Protein AF-A0A9E7GLP1-F1 (afdb_monomer)

Solvent-accessible surface area (backbone atoms only — not comparable to full-atom values): 10608 Å² total; per-residue (Å²): 139,80,85,76,94,80,56,68,65,63,52,55,53,48,56,63,50,41,59,59,48,51,51,53,49,52,50,54,51,51,50,56,49,49,53,54,50,51,53,53,51,51,51,52,53,50,52,54,52,52,47,57,52,49,51,55,53,48,53,54,50,52,52,49,52,51,53,52,51,47,41,71,76,37,65,82,78,51,56,71,71,53,52,53,49,49,52,54,45,52,53,49,62,70,65,55,60,85,90,47,84,82,45,87,53,56,64,60,52,50,52,51,45,55,53,48,51,53,54,54,26,60,74,68,76,46,93,75,72,90,82,67,84,77,84,71,78,92,73,65,89,71,55,76,71,54,58,71,65,60,58,50,55,57,53,54,52,50,50,55,51,53,56,52,58,71,72,64,61,80,95,75,84,89,134

pLDDT: mean 76.0, std 19.85, range [36.25, 97.06]

Structure (mmCIF, N/CA/C/O backbone):
data_AF-A0A9E7GLP1-F1
#
_entry.id   AF-A0A9E7GLP1-F1
#
loop_
_atom_site.group_PDB
_atom_site.id
_atom_site.type_symbol
_atom_site.label_atom_id
_atom_site.label_alt_id
_atom_site.label_comp_id
_atom_site.label_asym_id
_atom_site.label_entity_id
_atom_site.label_seq_id
_atom_site.pdbx_PDB_ins_code
_atom_site.Cartn_x
_atom_site.Cartn_y
_atom_site.Cartn_z
_atom_site.occupancy
_atom_site.B_iso_or_equiv
_atom_site.auth_seq_id
_atom_site.auth_comp_id
_atom_site.auth_asym_id
_atom_site.auth_atom_id
_atom_site.pdbx_PDB_model_num
ATOM 1 N N . MET A 1 1 ? 46.668 -2.135 -72.788 1.00 49.69 1 MET A N 1
ATOM 2 C CA . MET A 1 1 ? 46.867 -0.988 -71.879 1.00 49.69 1 MET A CA 1
ATOM 3 C C . MET A 1 1 ? 45.732 -0.045 -72.211 1.00 49.69 1 MET A C 1
ATOM 5 O O . MET A 1 1 ? 45.585 0.273 -73.376 1.00 49.69 1 MET A O 1
ATOM 9 N N . GLU A 1 2 ? 44.753 0.146 -71.340 1.00 43.50 2 GLU A N 1
ATOM 10 C CA . GLU A 1 2 ? 44.893 1.018 -70.175 1.00 43.50 2 GLU A CA 1
ATOM 11 C C . GLU A 1 2 ? 43.824 0.634 -69.138 1.00 43.50 2 GLU A C 1
ATOM 13 O O . GLU A 1 2 ? 42.635 0.610 -69.449 1.00 43.50 2 GLU A O 1
ATOM 18 N N . GLN A 1 3 ? 44.250 0.247 -67.935 1.00 44.25 3 GLN A N 1
ATOM 19 C CA . GLN A 1 3 ? 43.360 0.155 -66.780 1.00 44.25 3 GLN A CA 1
ATOM 20 C C . GLN A 1 3 ? 43.121 1.588 -66.301 1.00 44.25 3 GLN A C 1
ATOM 22 O O . GLN A 1 3 ? 44.079 2.302 -66.009 1.00 44.25 3 GLN A O 1
ATOM 27 N N . ALA A 1 4 ? 41.860 2.016 -66.274 1.00 49.94 4 ALA A N 1
ATOM 28 C CA . ALA A 1 4 ? 41.482 3.316 -65.736 1.00 49.94 4 ALA A CA 1
ATOM 29 C C . ALA A 1 4 ? 41.633 3.305 -64.200 1.00 49.94 4 ALA A C 1
ATOM 31 O O . ALA A 1 4 ? 41.228 2.325 -63.571 1.00 49.94 4 ALA A O 1
ATOM 32 N N . PRO A 1 5 ? 42.188 4.361 -63.580 1.00 49.81 5 PRO A N 1
ATOM 33 C CA . PRO A 1 5 ? 42.403 4.430 -62.140 1.00 49.81 5 PRO A CA 1
ATOM 34 C C . PRO A 1 5 ? 41.104 4.855 -61.440 1.00 49.81 5 PRO A C 1
ATOM 36 O O . PRO A 1 5 ? 40.993 5.964 -60.930 1.00 49.81 5 PRO A O 1
ATOM 39 N N . GLY A 1 6 ? 40.093 3.992 -61.467 1.00 59.16 6 GLY A N 1
ATOM 40 C CA . GLY A 1 6 ? 38.887 4.127 -60.653 1.00 59.16 6 GLY A CA 1
ATOM 41 C C . GLY A 1 6 ? 38.921 3.062 -59.574 1.00 59.16 6 GLY A C 1
ATOM 42 O O . GLY A 1 6 ? 38.410 1.976 -59.805 1.00 59.16 6 GLY A O 1
ATOM 43 N N . ASP A 1 7 ? 39.610 3.322 -58.462 1.00 59.56 7 ASP A N 1
ATOM 44 C CA . ASP A 1 7 ? 39.569 2.379 -57.331 1.00 59.56 7 ASP A CA 1
ATOM 45 C C . ASP A 1 7 ? 39.993 3.015 -55.998 1.00 59.56 7 ASP A C 1
ATOM 47 O O . ASP A 1 7 ? 39.424 2.735 -54.954 1.00 59.56 7 ASP A O 1
ATOM 51 N N . ALA A 1 8 ? 40.952 3.949 -55.991 1.00 58.66 8 ALA A N 1
ATOM 52 C CA . ALA A 1 8 ? 41.416 4.524 -54.723 1.00 58.66 8 ALA A CA 1
ATOM 53 C C . ALA A 1 8 ? 40.415 5.513 -54.091 1.00 58.66 8 ALA A C 1
ATOM 55 O O . ALA A 1 8 ? 40.235 5.482 -52.878 1.00 58.66 8 ALA A O 1
ATOM 56 N N . SER A 1 9 ? 39.763 6.377 -54.885 1.00 60.31 9 SER A N 1
ATOM 57 C CA . SER A 1 9 ? 38.823 7.387 -54.354 1.00 60.31 9 SER A CA 1
ATOM 58 C C . SER A 1 9 ? 37.595 6.733 -53.725 1.00 60.31 9 SER A C 1
ATOM 60 O O . SER A 1 9 ? 37.293 7.015 -52.573 1.00 60.31 9 SER A O 1
ATOM 62 N N . ASP A 1 10 ? 36.972 5.774 -54.418 1.00 69.69 10 ASP A N 1
ATOM 63 C CA . ASP A 1 10 ? 35.767 5.087 -53.938 1.00 69.69 10 ASP A CA 1
ATOM 64 C C . ASP A 1 10 ? 36.017 4.297 -52.643 1.00 69.69 10 ASP A C 1
ATOM 66 O O . ASP A 1 10 ? 35.134 4.221 -51.789 1.00 69.69 10 ASP A O 1
ATOM 70 N N . ILE A 1 11 ? 37.223 3.744 -52.448 1.00 72.69 11 ILE A N 1
ATOM 71 C CA . ILE A 1 11 ? 37.599 3.051 -51.206 1.00 72.69 11 ILE A CA 1
ATOM 72 C C . ILE A 1 11 ? 37.714 4.037 -50.034 1.00 72.69 11 ILE A C 1
ATOM 74 O O . ILE A 1 11 ? 37.187 3.757 -48.957 1.00 72.69 11 ILE A O 1
ATOM 78 N N . PHE A 1 12 ? 38.373 5.189 -50.212 1.00 73.25 12 PHE A N 1
ATOM 79 C CA . PHE A 1 12 ? 38.483 6.190 -49.143 1.00 73.25 12 PHE A CA 1
ATOM 80 C C . PHE A 1 12 ? 37.140 6.873 -48.855 1.00 73.25 12 PHE A C 1
ATOM 82 O O . PHE A 1 12 ? 36.806 7.059 -47.686 1.00 73.25 12 PHE A O 1
ATOM 89 N N . ASP A 1 13 ? 36.336 7.148 -49.882 1.00 73.19 13 ASP A N 1
ATOM 90 C CA . ASP A 1 13 ? 34.986 7.703 -49.744 1.00 73.19 13 ASP A CA 1
ATOM 91 C C . ASP A 1 13 ? 34.041 6.709 -49.038 1.00 73.19 13 ASP A C 1
ATOM 93 O O . ASP A 1 13 ? 33.260 7.096 -48.167 1.00 73.19 13 ASP A O 1
ATOM 97 N N . SER A 1 14 ? 34.178 5.407 -49.316 1.00 74.44 14 SER A N 1
ATOM 98 C CA . SER A 1 14 ? 33.443 4.348 -48.608 1.00 74.44 14 SER A CA 1
ATOM 99 C C . SER A 1 14 ? 33.851 4.228 -47.140 1.00 74.44 14 SER A C 1
ATOM 101 O O . SER A 1 14 ? 32.991 4.021 -46.291 1.00 74.44 14 SER A O 1
ATOM 103 N N . ILE A 1 15 ? 35.142 4.371 -46.813 1.00 76.56 15 ILE A N 1
ATOM 104 C CA . ILE A 1 15 ? 35.627 4.350 -45.421 1.00 76.56 15 ILE A CA 1
ATOM 105 C C . ILE A 1 15 ? 35.127 5.580 -44.650 1.00 76.56 15 ILE A C 1
ATOM 107 O O . ILE A 1 15 ? 34.759 5.457 -43.484 1.00 76.56 15 ILE A O 1
ATOM 111 N N . VAL A 1 16 ? 35.077 6.751 -45.291 1.00 73.62 16 VAL A N 1
ATOM 112 C CA . VAL A 1 16 ? 34.538 7.980 -44.685 1.00 73.62 16 VAL A CA 1
ATOM 113 C C . VAL A 1 16 ? 33.028 7.862 -44.444 1.00 73.62 16 VAL A C 1
ATOM 115 O O . VAL A 1 16 ? 32.553 8.251 -43.380 1.00 73.62 16 VAL A O 1
ATOM 118 N N . LEU A 1 17 ? 32.277 7.264 -45.375 1.00 79.44 17 LEU A N 1
ATOM 119 C CA . LEU A 1 17 ? 30.833 7.036 -45.226 1.00 79.44 17 LEU A CA 1
ATOM 120 C C . LEU A 1 17 ? 30.495 5.871 -44.273 1.00 79.44 17 LEU A C 1
ATOM 122 O O . LEU A 1 17 ? 29.376 5.785 -43.756 1.00 79.44 17 LEU A O 1
ATOM 126 N N . LEU A 1 18 ? 31.449 4.969 -44.027 1.00 85.12 18 LEU A N 1
ATOM 127 C CA . LEU A 1 18 ? 31.269 3.811 -43.154 1.00 85.12 18 LEU A CA 1
ATOM 128 C C . LEU A 1 18 ? 30.999 4.229 -41.705 1.00 85.12 18 LEU A C 1
ATOM 130 O O . LEU A 1 18 ? 30.096 3.671 -41.092 1.00 85.12 18 LEU A O 1
ATOM 134 N N . ASP A 1 19 ? 31.729 5.212 -41.169 1.00 84.38 19 ASP A N 1
ATOM 135 C CA . ASP A 1 19 ? 31.527 5.692 -39.791 1.00 84.38 19 ASP A CA 1
ATOM 136 C C . ASP A 1 19 ? 30.117 6.268 -39.596 1.00 84.38 19 ASP A C 1
ATOM 138 O O . ASP A 1 19 ? 29.398 5.900 -38.666 1.00 84.38 19 ASP A O 1
ATOM 142 N N . GLU A 1 20 ? 29.667 7.094 -40.543 1.00 86.19 20 GLU A N 1
ATOM 143 C CA . GLU A 1 20 ? 28.323 7.668 -40.517 1.00 86.19 20 GLU A CA 1
ATOM 144 C C . GLU A 1 20 ? 27.241 6.581 -40.637 1.00 86.19 20 GLU A C 1
ATOM 146 O O . GLU A 1 20 ? 26.246 6.607 -39.908 1.00 86.19 20 GLU A O 1
ATOM 151 N N . THR A 1 21 ? 27.459 5.576 -41.489 1.00 86.81 21 THR A N 1
ATOM 152 C CA . THR A 1 21 ? 26.538 4.441 -41.656 1.00 86.81 21 THR A CA 1
ATOM 153 C C . THR A 1 21 ? 26.457 3.585 -40.392 1.00 86.81 21 THR A C 1
ATOM 155 O O . THR A 1 21 ? 25.356 3.284 -39.933 1.00 86.81 21 THR A O 1
ATOM 158 N N . LEU A 1 22 ? 27.598 3.238 -39.789 1.00 89.81 22 LEU A N 1
ATOM 159 C CA . LEU A 1 22 ? 27.661 2.452 -38.554 1.00 89.81 22 LEU A CA 1
ATOM 160 C C . LEU A 1 22 ? 27.059 3.212 -37.368 1.00 89.81 22 LEU A C 1
ATOM 162 O O . LEU A 1 22 ? 26.371 2.617 -36.541 1.00 89.81 22 LEU A O 1
ATOM 166 N N . CYS A 1 23 ? 27.262 4.529 -37.295 1.00 90.81 23 CYS A N 1
ATOM 167 C CA . CYS A 1 23 ? 26.643 5.377 -36.281 1.00 90.81 23 CYS A C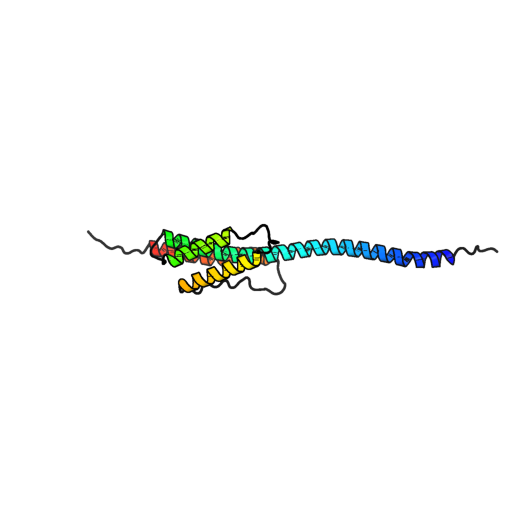A 1
ATOM 168 C C . CYS A 1 23 ? 25.113 5.398 -36.430 1.00 90.81 23 CYS A C 1
ATOM 170 O O . CYS A 1 23 ? 24.379 5.211 -35.457 1.00 90.81 23 CYS A O 1
ATOM 172 N N . GLN A 1 24 ? 24.613 5.554 -37.659 1.00 93.69 24 GLN A N 1
ATOM 173 C CA . GLN A 1 24 ? 23.178 5.506 -37.939 1.00 93.69 24 GLN A CA 1
ATOM 174 C C . GLN A 1 24 ? 22.572 4.124 -37.666 1.00 93.69 24 GLN A C 1
ATOM 176 O O . GLN A 1 24 ? 21.452 4.039 -37.158 1.00 93.69 24 GLN A O 1
ATOM 181 N N . GLU A 1 25 ? 23.279 3.047 -38.004 1.00 93.19 25 GLU A N 1
ATOM 182 C CA . GLU A 1 25 ? 22.852 1.672 -37.739 1.00 93.19 25 GLU A CA 1
ATOM 183 C C . GLU A 1 25 ? 22.816 1.390 -36.234 1.00 93.19 25 GLU A C 1
ATOM 185 O O . GLU A 1 25 ? 21.777 0.982 -35.716 1.00 93.19 25 GLU A O 1
ATOM 190 N N . GLY A 1 26 ? 23.880 1.744 -35.509 1.00 94.62 26 GLY A N 1
ATOM 191 C CA . GLY A 1 26 ? 23.943 1.637 -34.053 1.00 94.62 26 GLY A CA 1
ATOM 192 C C . GLY A 1 26 ? 22.855 2.450 -33.347 1.00 94.62 26 GLY A C 1
ATOM 193 O O . GLY A 1 26 ? 22.244 1.961 -32.397 1.00 94.62 26 GLY A O 1
ATOM 194 N N . PHE A 1 27 ? 22.540 3.656 -33.833 1.00 95.19 27 PHE A N 1
ATOM 195 C CA . PHE A 1 27 ? 21.424 4.448 -33.310 1.00 95.19 27 PHE A CA 1
ATOM 196 C C . PHE A 1 27 ? 20.072 3.769 -33.555 1.00 95.19 27 PHE A C 1
ATOM 198 O O . PHE A 1 27 ? 19.259 3.673 -32.636 1.00 95.19 27 PHE A O 1
ATOM 205 N N . LYS A 1 28 ? 19.812 3.288 -34.778 1.00 95.69 28 LYS A N 1
ATOM 206 C CA . LYS A 1 28 ? 18.554 2.601 -35.121 1.00 95.69 28 LYS A CA 1
ATO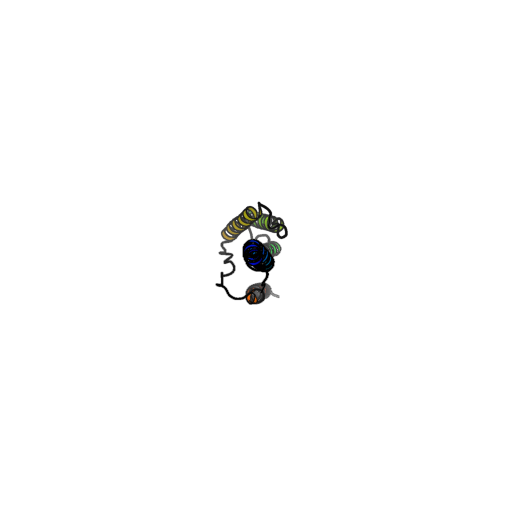M 207 C C . LYS A 1 28 ? 18.368 1.333 -34.295 1.00 95.69 28 LYS A C 1
ATOM 209 O O . LYS A 1 28 ? 17.269 1.087 -33.796 1.00 95.69 28 LYS A O 1
ATOM 214 N N . ASP A 1 29 ? 19.431 0.553 -34.141 1.00 95.19 29 ASP A N 1
ATOM 215 C CA . ASP A 1 29 ? 19.418 -0.673 -33.356 1.00 95.19 29 ASP A CA 1
ATOM 216 C C . ASP A 1 29 ? 19.230 -0.382 -31.868 1.00 95.19 29 ASP A C 1
ATOM 218 O O . ASP A 1 29 ? 18.338 -0.965 -31.251 1.00 95.19 29 ASP A O 1
ATOM 222 N N . GLY A 1 30 ? 19.976 0.579 -31.316 1.00 96.06 30 GLY A N 1
ATOM 223 C CA . GLY A 1 30 ? 19.835 1.008 -29.926 1.00 96.06 30 GLY A CA 1
ATOM 224 C C . GLY A 1 30 ? 18.458 1.599 -29.618 1.00 96.06 30 GLY A C 1
ATOM 225 O O . GLY A 1 30 ? 17.887 1.311 -28.571 1.00 96.06 30 GLY A O 1
ATOM 226 N N . TYR A 1 31 ? 17.873 2.370 -30.539 1.00 95.62 31 TYR A N 1
ATOM 227 C CA . TYR A 1 31 ? 16.516 2.899 -30.390 1.00 95.62 31 TYR A CA 1
ATOM 228 C C . TYR A 1 31 ? 15.466 1.782 -30.396 1.00 95.62 31 TYR A C 1
ATOM 230 O O . TYR A 1 31 ? 14.576 1.761 -29.547 1.00 95.62 31 TYR A O 1
ATOM 238 N N . ARG A 1 32 ? 15.573 0.834 -31.337 1.00 94.62 32 ARG A N 1
ATOM 239 C CA . ARG A 1 32 ? 14.654 -0.309 -31.437 1.00 94.62 32 ARG A CA 1
ATOM 240 C C . ARG A 1 32 ? 14.719 -1.185 -30.188 1.00 94.62 32 ARG A C 1
ATOM 242 O O . ARG A 1 32 ? 13.672 -1.569 -29.667 1.00 94.62 32 ARG A O 1
ATOM 249 N N . ASP A 1 33 ? 15.926 -1.500 -29.730 1.00 95.19 33 ASP A N 1
ATOM 250 C CA . ASP A 1 33 ? 16.133 -2.325 -28.542 1.00 95.19 33 ASP A CA 1
ATOM 251 C C . ASP A 1 33 ? 15.695 -1.594 -27.269 1.00 95.19 33 ASP A C 1
ATOM 253 O O . ASP A 1 33 ? 14.906 -2.122 -26.489 1.00 95.19 33 ASP A O 1
ATOM 257 N N . GLY A 1 34 ? 16.091 -0.328 -27.115 1.00 94.81 34 GLY A N 1
ATOM 258 C CA . GLY A 1 34 ? 15.698 0.509 -25.984 1.00 94.81 34 GLY A CA 1
ATOM 259 C C . GLY A 1 34 ? 14.184 0.702 -25.877 1.00 94.81 34 GLY A C 1
ATOM 260 O O . GLY A 1 34 ? 13.639 0.654 -24.776 1.00 94.81 34 GLY A O 1
ATOM 261 N N . LEU A 1 35 ? 13.477 0.851 -27.003 1.00 93.19 35 LEU A N 1
ATOM 262 C CA . LEU A 1 35 ? 12.016 0.951 -27.006 1.00 93.19 35 LEU A CA 1
ATOM 263 C C . LEU A 1 35 ? 11.358 -0.345 -26.517 1.00 93.19 35 LEU A C 1
ATOM 265 O O . LEU A 1 35 ? 10.438 -0.297 -25.701 1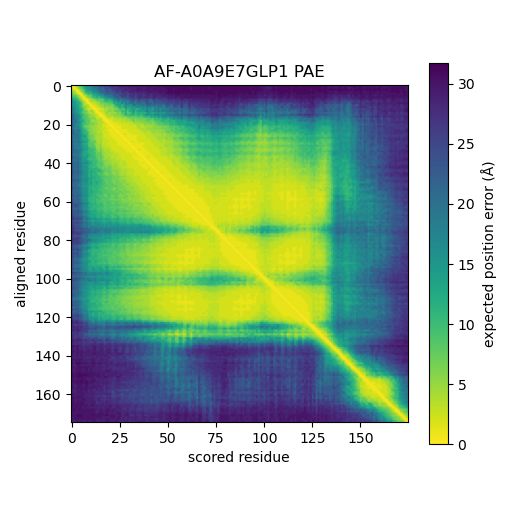.00 93.19 35 LEU A O 1
ATOM 269 N N . LYS A 1 36 ? 11.820 -1.498 -27.011 1.00 89.88 36 LYS A N 1
ATOM 270 C CA . LYS A 1 36 ? 11.276 -2.803 -26.623 1.00 89.88 36 LYS A CA 1
ATOM 271 C C . LYS A 1 36 ? 11.545 -3.089 -25.146 1.00 89.88 36 LYS A C 1
ATOM 273 O O . LYS A 1 36 ? 10.616 -3.397 -24.403 1.00 89.88 36 LYS A O 1
ATOM 278 N N . THR A 1 37 ? 12.799 -2.954 -24.730 1.00 91.44 37 THR A N 1
ATOM 279 C CA . THR A 1 37 ? 13.235 -3.243 -23.362 1.00 91.44 37 THR A CA 1
ATOM 280 C C . THR A 1 37 ? 12.595 -2.273 -22.371 1.00 91.44 37 THR A C 1
ATOM 282 O O . THR A 1 37 ? 12.035 -2.710 -21.371 1.00 91.44 37 THR A O 1
ATOM 285 N N . GLY A 1 38 ? 12.536 -0.975 -22.689 1.00 89.81 38 GLY A N 1
ATOM 286 C CA . GLY A 1 38 ? 11.892 0.020 -21.828 1.00 89.81 38 GLY A CA 1
ATOM 287 C C . GLY A 1 38 ? 10.395 -0.230 -21.610 1.00 89.81 38 GLY A C 1
ATOM 288 O O . GLY A 1 38 ? 9.890 -0.020 -20.507 1.00 89.81 38 GLY A O 1
ATOM 289 N N . GLN A 1 39 ? 9.672 -0.724 -22.624 1.00 87.62 39 GLN A N 1
ATOM 290 C CA . GLN A 1 39 ? 8.264 -1.114 -22.466 1.00 87.62 39 GLN A CA 1
ATOM 291 C C . GLN A 1 39 ? 8.095 -2.323 -21.539 1.00 87.62 39 GLN A C 1
ATOM 293 O O . GLN A 1 39 ? 7.192 -2.338 -20.699 1.00 87.62 39 GLN A O 1
ATOM 298 N N . GLU A 1 40 ? 8.941 -3.341 -21.694 1.00 83.44 40 GLU A N 1
ATOM 299 C CA . GLU A 1 40 ? 8.885 -4.553 -20.878 1.00 83.44 40 GLU A CA 1
ATOM 300 C C . GLU A 1 40 ? 9.240 -4.264 -19.416 1.00 83.44 40 GLU A C 1
ATOM 302 O O . GLU A 1 40 ? 8.473 -4.618 -18.516 1.00 83.44 40 GLU A O 1
ATOM 307 N N . GLU A 1 41 ? 10.334 -3.537 -19.191 1.00 85.38 41 GLU A N 1
ATOM 308 C CA . GLU A 1 41 ? 10.781 -3.114 -17.864 1.00 85.38 41 GLU A CA 1
ATOM 309 C C . GLU A 1 41 ? 9.745 -2.216 -17.183 1.00 85.38 41 GLU A C 1
ATOM 311 O O . GLU A 1 41 ? 9.377 -2.455 -16.032 1.00 85.38 41 GLU A O 1
ATOM 316 N N . GLY A 1 42 ? 9.210 -1.220 -17.898 1.00 81.94 42 GLY A N 1
ATOM 317 C CA . GLY A 1 42 ? 8.179 -0.329 -17.365 1.00 81.94 42 GLY A CA 1
ATOM 318 C C . GLY A 1 42 ? 6.926 -1.089 -16.924 1.00 81.94 42 GLY A C 1
ATOM 319 O O . GLY A 1 42 ? 6.388 -0.835 -15.843 1.00 81.94 42 GLY A O 1
ATOM 320 N N . ARG A 1 43 ? 6.492 -2.080 -17.715 1.00 81.75 43 ARG A N 1
ATOM 321 C CA . ARG A 1 43 ? 5.354 -2.945 -17.374 1.00 81.75 43 ARG A CA 1
ATOM 322 C C . ARG A 1 43 ? 5.635 -3.795 -16.136 1.00 81.75 43 ARG A C 1
ATOM 324 O O . ARG A 1 43 ? 4.777 -3.882 -15.258 1.00 81.75 43 ARG A O 1
ATOM 331 N N . GLU A 1 44 ? 6.799 -4.438 -16.067 1.00 82.94 44 GLU A N 1
ATOM 332 C CA . GLU A 1 44 ? 7.174 -5.286 -14.931 1.00 82.94 44 GLU A CA 1
ATOM 333 C C . GLU A 1 44 ? 7.258 -4.475 -13.633 1.00 82.94 44 GLU A C 1
ATOM 335 O O . GLU A 1 44 ? 6.661 -4.853 -12.620 1.00 82.94 44 GLU A O 1
ATOM 340 N N . VAL A 1 45 ? 7.958 -3.338 -13.669 1.00 82.56 45 VAL A N 1
ATOM 341 C CA . VAL A 1 45 ? 8.117 -2.458 -12.508 1.00 82.56 45 VAL A CA 1
ATOM 342 C C . VAL A 1 45 ? 6.763 -1.918 -12.060 1.00 82.56 45 VAL A C 1
ATOM 344 O O . VAL A 1 45 ? 6.447 -1.997 -10.872 1.00 82.56 45 VAL A O 1
ATOM 347 N N . GLY A 1 46 ? 5.938 -1.437 -12.994 1.00 83.81 46 GLY A N 1
ATOM 348 C CA . GLY A 1 46 ? 4.603 -0.924 -12.693 1.00 83.81 46 GLY A CA 1
ATOM 349 C C . GLY A 1 46 ? 3.707 -1.971 -12.029 1.00 83.81 46 GLY A C 1
ATOM 350 O O . GLY A 1 46 ? 3.104 -1.693 -10.993 1.00 83.81 46 GLY A O 1
ATOM 351 N N . LEU A 1 47 ? 3.672 -3.198 -12.562 1.00 83.44 47 LEU A N 1
ATOM 352 C CA . LEU A 1 47 ? 2.869 -4.283 -11.991 1.00 83.44 47 LEU A CA 1
ATOM 353 C C . LEU A 1 47 ? 3.337 -4.650 -10.578 1.00 83.44 47 LEU A C 1
ATOM 355 O O . LEU A 1 47 ? 2.523 -4.789 -9.666 1.00 83.44 47 LEU A O 1
ATOM 359 N N . LYS A 1 48 ? 4.652 -4.781 -10.386 1.00 83.38 48 LYS A N 1
ATOM 360 C CA . LYS A 1 48 ? 5.240 -5.137 -9.093 1.00 83.38 48 LYS A CA 1
ATOM 361 C C . LYS A 1 48 ? 4.963 -4.078 -8.030 1.00 83.38 48 LYS A C 1
ATOM 363 O O . LYS A 1 48 ? 4.546 -4.424 -6.927 1.00 83.38 48 LYS A O 1
ATOM 368 N N . MET A 1 49 ? 5.194 -2.806 -8.350 1.00 82.88 49 MET A N 1
ATOM 369 C CA . MET A 1 49 ? 4.973 -1.706 -7.408 1.00 82.88 49 MET A CA 1
ATOM 370 C C . MET A 1 49 ? 3.484 -1.532 -7.108 1.00 82.88 49 MET A C 1
ATOM 372 O O . MET A 1 49 ? 3.106 -1.419 -5.944 1.00 82.88 49 MET A O 1
ATOM 376 N N . GLY A 1 50 ? 2.634 -1.602 -8.137 1.00 86.25 50 GLY A N 1
ATOM 377 C CA . GLY A 1 50 ? 1.183 -1.536 -7.979 1.00 86.25 50 GLY A CA 1
ATOM 378 C C . GLY A 1 50 ? 0.642 -2.647 -7.079 1.00 86.25 50 GLY A C 1
ATOM 379 O O . GLY A 1 50 ? -0.163 -2.373 -6.192 1.00 86.25 50 GLY A O 1
ATOM 380 N N . PHE A 1 51 ? 1.129 -3.883 -7.241 1.00 85.94 51 PHE A N 1
ATOM 381 C CA . PHE A 1 51 ? 0.746 -4.997 -6.372 1.00 85.94 51 PHE A CA 1
ATOM 382 C C . PHE A 1 51 ? 1.172 -4.769 -4.917 1.00 85.94 51 PHE A C 1
ATOM 384 O O . PHE A 1 51 ? 0.353 -4.928 -4.021 1.00 85.94 51 PHE A O 1
ATOM 391 N N . GLN A 1 52 ? 2.417 -4.347 -4.672 1.00 85.69 52 GLN A N 1
ATOM 392 C CA . GLN A 1 52 ? 2.919 -4.098 -3.313 1.00 85.69 52 GLN A CA 1
ATOM 393 C C . GLN A 1 52 ? 2.108 -3.028 -2.574 1.00 85.69 52 GLN A C 1
ATOM 395 O O . GLN A 1 52 ? 1.767 -3.201 -1.404 1.00 85.69 52 GLN A O 1
ATOM 400 N N . VAL A 1 53 ? 1.780 -1.932 -3.264 1.00 88.38 53 VAL A N 1
ATOM 401 C CA . VAL A 1 53 ? 0.952 -0.855 -2.706 1.00 88.38 53 VAL A CA 1
ATOM 402 C C . VAL A 1 53 ? -0.485 -1.334 -2.491 1.00 88.38 53 VAL A C 1
ATOM 404 O O . VAL A 1 53 ? -1.068 -1.089 -1.436 1.00 88.38 53 VAL A O 1
ATOM 407 N N . GLY A 1 54 ? -1.056 -2.044 -3.468 1.00 90.81 54 GLY A N 1
ATOM 408 C CA . GLY A 1 54 ? -2.417 -2.573 -3.391 1.00 90.81 54 GLY A CA 1
ATOM 409 C C . GLY A 1 54 ? -2.607 -3.595 -2.268 1.00 90.81 54 GLY A C 1
ATOM 410 O O . GLY A 1 54 ? -3.606 -3.533 -1.556 1.00 90.81 54 GLY A O 1
ATOM 411 N N . GLU A 1 55 ? -1.643 -4.494 -2.073 1.00 89.25 55 GLU A N 1
ATOM 412 C CA . GLU A 1 55 ? -1.625 -5.478 -0.984 1.00 89.25 55 GLU A CA 1
ATOM 413 C C . GLU A 1 55 ? -1.627 -4.786 0.386 1.00 89.25 55 GLU A C 1
ATOM 415 O O . GLU A 1 55 ? -2.461 -5.095 1.239 1.00 89.25 55 GLU A O 1
ATOM 420 N N . GLU A 1 56 ? -0.744 -3.803 0.581 1.00 92.00 56 GLU A N 1
ATOM 421 C CA . GLU A 1 56 ? -0.640 -3.063 1.839 1.00 92.00 56 GLU A CA 1
ATOM 422 C C . GLU A 1 56 ? -1.931 -2.293 2.161 1.00 92.00 56 GLU A C 1
ATOM 424 O O . GLU A 1 56 ? -2.468 -2.385 3.270 1.00 92.00 56 GLU A O 1
ATOM 429 N N . LEU A 1 57 ? -2.481 -1.577 1.177 1.00 93.12 57 LEU A N 1
ATOM 430 C CA . LEU A 1 57 ? -3.746 -0.855 1.337 1.00 93.12 57 LEU A CA 1
ATOM 431 C C . LEU A 1 57 ? -4.919 -1.809 1.580 1.00 93.12 57 LEU A C 1
ATOM 433 O O . LEU A 1 57 ? -5.772 -1.527 2.425 1.00 93.12 57 LEU A O 1
ATOM 437 N N . GLY A 1 58 ? -4.951 -2.943 0.878 1.00 93.25 58 GLY A N 1
ATOM 438 C CA . GLY A 1 58 ? -5.963 -3.983 1.041 1.00 93.25 58 GLY A CA 1
ATOM 439 C C . GLY A 1 58 ? -5.947 -4.594 2.440 1.00 93.25 58 GLY A C 1
ATOM 440 O O . GLY A 1 58 ? -7.005 -4.744 3.054 1.00 93.25 58 GLY A O 1
ATOM 441 N N . PHE A 1 59 ? -4.761 -4.863 2.990 1.00 92.38 59 PHE A N 1
ATOM 442 C CA . PHE A 1 59 ? -4.599 -5.331 4.366 1.00 92.38 59 PHE A CA 1
ATOM 443 C C . PHE A 1 59 ? -5.197 -4.338 5.374 1.00 92.38 59 PHE A C 1
ATOM 445 O O . PHE A 1 59 ? -6.014 -4.715 6.220 1.00 92.38 59 PHE A O 1
ATOM 452 N N . TYR A 1 60 ? -4.854 -3.050 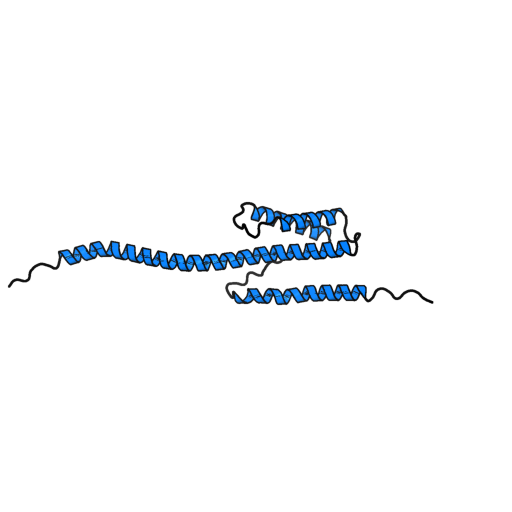5.259 1.00 94.25 60 TYR A N 1
ATOM 453 C CA . TYR A 1 60 ? -5.398 -2.020 6.145 1.00 94.25 60 TYR A CA 1
ATOM 454 C C . TYR A 1 60 ? -6.910 -1.857 6.001 1.00 94.25 60 TYR A C 1
ATOM 456 O O . TYR A 1 60 ? -7.610 -1.734 7.011 1.00 94.25 60 TYR A O 1
ATOM 464 N N . GLN A 1 61 ? -7.422 -1.893 4.771 1.00 95.38 61 GLN A N 1
ATOM 465 C CA . GLN A 1 61 ? -8.853 -1.820 4.497 1.00 95.38 61 GLN A CA 1
ATOM 466 C C . GLN A 1 61 ? -9.599 -3.004 5.129 1.00 95.38 61 GLN A C 1
ATOM 468 O O . GLN A 1 61 ? -10.590 -2.793 5.828 1.00 95.38 61 GLN A O 1
ATOM 473 N N . GLY A 1 62 ? -9.070 -4.224 4.994 1.00 92.94 62 GLY A N 1
ATOM 474 C CA . GLY A 1 62 ? -9.632 -5.423 5.615 1.00 92.94 62 GLY A CA 1
ATOM 475 C C . GLY A 1 62 ? -9.699 -5.329 7.141 1.00 92.94 62 GLY A C 1
ATOM 476 O O . GLY A 1 62 ? -10.740 -5.614 7.733 1.00 92.94 62 GLY A O 1
ATOM 477 N N . CYS A 1 63 ? -8.634 -4.854 7.797 1.00 91.88 63 CYS A N 1
ATOM 478 C CA . CYS A 1 63 ? -8.658 -4.611 9.243 1.00 91.88 63 CYS A CA 1
ATOM 479 C C . CYS A 1 63 ? -9.734 -3.592 9.640 1.00 91.88 63 CYS A C 1
ATOM 481 O O . CYS A 1 63 ? -10.505 -3.834 10.569 1.00 91.88 63 CYS A O 1
ATOM 483 N N . VAL A 1 64 ? -9.817 -2.470 8.919 1.00 94.50 64 VAL A N 1
ATOM 484 C CA . VAL A 1 64 ? -10.830 -1.435 9.154 1.00 94.50 64 VAL A CA 1
ATOM 485 C C . VAL A 1 64 ? -12.243 -2.004 9.019 1.00 94.50 64 VAL A C 1
ATOM 487 O O . VAL A 1 64 ? -13.104 -1.671 9.835 1.00 94.50 64 VAL A O 1
ATOM 490 N N . ASP A 1 65 ? -12.507 -2.854 8.032 1.00 93.19 65 ASP A N 1
ATOM 491 C CA . ASP A 1 65 ? -13.833 -3.443 7.824 1.00 93.19 65 ASP A CA 1
ATOM 492 C C . ASP A 1 65 ? -14.200 -4.458 8.915 1.00 93.19 65 ASP A C 1
ATOM 494 O O . ASP A 1 65 ? -15.327 -4.425 9.421 1.00 93.19 65 ASP A O 1
ATOM 498 N N . VAL A 1 66 ? -13.244 -5.272 9.374 1.00 90.94 66 VAL A N 1
ATOM 499 C CA . VAL A 1 66 ? -13.439 -6.167 10.528 1.00 90.94 66 VAL A CA 1
ATOM 500 C C . VAL A 1 66 ? -13.741 -5.367 11.796 1.00 90.94 66 VAL A C 1
ATOM 502 O O . VAL A 1 66 ? -14.723 -5.651 12.480 1.00 90.94 66 VAL A O 1
ATOM 505 N N . TRP A 1 67 ? -12.953 -4.331 12.103 1.00 91.31 67 TRP A N 1
ATOM 506 C CA . TRP A 1 67 ? -13.182 -3.517 13.300 1.00 91.31 67 TRP A CA 1
ATOM 507 C C . TRP A 1 67 ? -14.518 -2.775 13.252 1.00 91.31 67 TRP A C 1
ATOM 509 O O . TRP A 1 67 ? -15.209 -2.705 14.262 1.00 91.31 67 TRP A O 1
ATOM 519 N N . ASN A 1 68 ? -14.924 -2.265 12.087 1.00 91.38 68 ASN A N 1
ATOM 520 C CA . ASN A 1 68 ? -16.236 -1.629 11.947 1.00 91.38 68 ASN A CA 1
ATOM 521 C C . ASN A 1 68 ? -17.388 -2.624 12.101 1.00 91.38 68 ASN A C 1
ATOM 523 O O . ASN A 1 68 ? -18.404 -2.274 12.694 1.00 91.38 68 ASN A O 1
ATOM 527 N N . SER A 1 69 ? -17.226 -3.857 11.621 1.00 90.62 69 SER A N 1
ATOM 528 C CA . SER A 1 69 ? -18.222 -4.914 11.827 1.00 90.62 69 SER A CA 1
ATOM 529 C C . SER A 1 69 ? -18.370 -5.251 13.314 1.00 90.62 69 SER A C 1
ATOM 531 O O . SER A 1 69 ? -19.486 -5.371 13.809 1.00 90.62 69 SER A O 1
ATOM 533 N N . LEU A 1 70 ? -17.258 -5.319 14.055 1.00 88.19 70 LEU A N 1
ATOM 534 C CA . LEU A 1 70 ? -17.272 -5.517 15.508 1.00 88.19 70 LEU A CA 1
ATOM 535 C C . LEU A 1 70 ? -17.971 -4.366 16.250 1.00 88.19 70 LEU A C 1
ATOM 537 O O . LEU A 1 70 ? -18.799 -4.637 17.111 1.00 88.19 70 LEU A O 1
ATOM 541 N N . ILE A 1 71 ? -17.715 -3.107 15.870 1.00 88.81 71 ILE A N 1
ATOM 542 C CA . ILE A 1 71 ? -18.403 -1.931 16.442 1.00 88.81 71 ILE A CA 1
ATOM 543 C C . ILE A 1 71 ? -19.921 -2.002 16.213 1.00 88.81 71 ILE A C 1
ATOM 545 O O . ILE A 1 71 ? -20.692 -1.583 17.069 1.00 88.81 71 ILE A O 1
ATOM 549 N N . GLN A 1 72 ? -20.366 -2.510 15.060 1.00 89.31 72 GLN A N 1
ATOM 550 C CA . GLN A 1 72 ? -21.797 -2.639 14.763 1.00 89.31 72 GLN A CA 1
ATOM 551 C C . GLN A 1 72 ? -22.481 -3.722 15.603 1.00 89.31 72 GLN A C 1
ATOM 553 O O . GLN A 1 72 ? -23.638 -3.552 15.979 1.00 89.31 72 GLN A O 1
ATOM 558 N N . VAL A 1 73 ? -21.784 -4.828 15.874 1.00 90.06 73 VAL A N 1
ATOM 559 C CA . VAL A 1 73 ? -22.305 -5.936 16.689 1.00 90.06 73 VAL A CA 1
ATOM 560 C C . VAL A 1 73 ? -22.288 -5.584 18.176 1.00 90.06 73 VAL A C 1
ATOM 562 O O . VAL A 1 73 ? -23.249 -5.876 18.883 1.00 90.06 73 VAL A O 1
ATOM 565 N N . ASP A 1 74 ? -21.213 -4.949 18.640 1.00 86.75 74 ASP A N 1
ATOM 566 C CA . ASP A 1 74 ? -21.033 -4.517 20.023 1.00 86.75 74 ASP A CA 1
ATOM 567 C C . ASP A 1 74 ? -20.414 -3.105 20.064 1.00 86.75 74 ASP A C 1
ATOM 569 O O . ASP A 1 74 ? -19.190 -2.954 19.972 1.00 86.75 74 ASP A O 1
ATOM 573 N N . PRO A 1 75 ? -21.239 -2.052 20.208 1.00 85.31 75 PRO A N 1
ATOM 574 C CA . PRO A 1 75 ? -20.766 -0.668 20.244 1.00 85.31 75 PRO A CA 1
ATOM 575 C C . PRO A 1 75 ? -19.824 -0.341 21.410 1.00 85.31 75 PRO A C 1
ATOM 577 O O . PRO A 1 75 ? -19.045 0.608 21.305 1.00 85.31 75 PRO A O 1
ATOM 580 N N . GLU A 1 76 ? -19.858 -1.120 22.494 1.00 87.38 76 GLU A N 1
ATOM 581 C CA . GLU A 1 76 ? -19.017 -0.913 23.681 1.00 87.38 76 GLU A CA 1
ATOM 582 C C . GLU A 1 76 ? -17.684 -1.681 23.597 1.00 87.38 76 GLU A C 1
ATOM 584 O O . GLU A 1 76 ? -16.795 -1.478 24.427 1.00 87.38 76 GLU A O 1
ATOM 589 N N . SER A 1 77 ? -17.491 -2.503 22.555 1.00 80.88 77 SER A N 1
ATOM 590 C CA . SER A 1 77 ? -16.260 -3.280 22.327 1.00 80.88 77 SER A CA 1
ATOM 591 C C . SER A 1 77 ? -15.000 -2.417 22.190 1.00 80.88 77 SER A C 1
ATOM 593 O O . SER A 1 77 ? -13.890 -2.866 22.490 1.00 80.88 77 SER A O 1
ATOM 595 N N . PHE A 1 78 ? -15.149 -1.157 21.766 1.00 86.75 78 PHE A N 1
ATOM 596 C CA . PHE A 1 78 ? -14.044 -0.221 21.590 1.00 86.75 78 PHE A CA 1
ATOM 597 C C . PHE A 1 78 ? -14.360 1.155 22.162 1.00 86.75 78 PHE A C 1
ATOM 599 O O . PHE A 1 78 ? -15.433 1.708 21.938 1.00 86.75 78 PHE A O 1
ATOM 606 N N . SER A 1 79 ? -13.361 1.785 22.789 1.00 90.62 79 SER A N 1
ATOM 607 C CA . SER A 1 79 ? -13.489 3.174 23.246 1.00 90.62 79 SER A CA 1
ATOM 608 C C . SER A 1 79 ? -13.836 4.132 22.098 1.00 90.62 79 SER A C 1
ATOM 610 O O . SER A 1 79 ? -13.313 4.004 20.988 1.00 90.62 79 SER A O 1
ATOM 612 N N . TYR A 1 80 ? -14.613 5.179 22.385 1.00 91.50 80 TYR A N 1
ATOM 613 C CA . TYR A 1 80 ?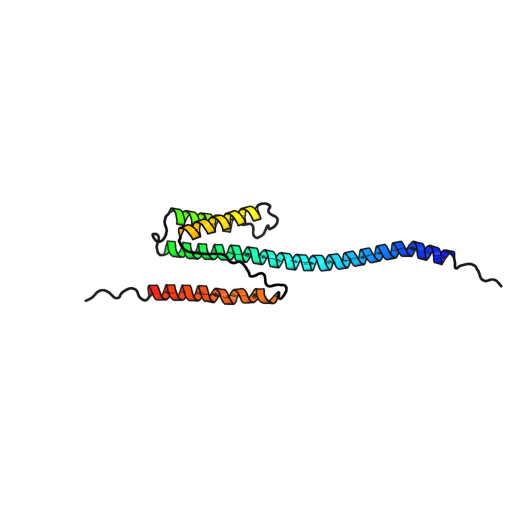 -14.944 6.238 21.418 1.00 91.50 80 TYR A CA 1
ATOM 614 C C . TYR A 1 80 ? -13.706 6.813 20.700 1.00 91.50 80 TYR A C 1
ATOM 616 O O . TYR A 1 80 ? -13.714 7.072 19.495 1.00 91.50 80 TYR A O 1
ATOM 624 N N . ARG A 1 81 ? -12.591 6.970 21.429 1.00 91.31 81 ARG A N 1
ATOM 625 C CA . ARG A 1 81 ? -11.316 7.442 20.866 1.00 91.31 81 ARG A CA 1
ATOM 626 C C . ARG A 1 81 ? -10.779 6.493 19.794 1.00 91.31 81 ARG A C 1
ATOM 628 O O . ARG A 1 81 ? -10.263 6.957 18.777 1.00 91.31 81 ARG A O 1
ATOM 635 N N . LEU A 1 82 ? -10.879 5.189 20.030 1.00 91.25 82 LEU A N 1
ATOM 636 C CA . LEU A 1 82 ? -10.434 4.162 19.098 1.00 91.25 82 LEU A CA 1
ATOM 637 C C . LEU A 1 82 ? -11.350 4.093 17.872 1.00 91.25 82 LEU A C 1
ATOM 639 O O . LEU A 1 82 ? -10.836 4.105 16.757 1.00 91.25 82 LEU A O 1
ATOM 643 N N . GLN A 1 83 ? -12.672 4.156 18.061 1.00 93.56 83 GLN A N 1
ATOM 644 C CA . GLN A 1 83 ? -13.646 4.227 16.962 1.00 93.56 83 GLN A CA 1
ATOM 645 C C . GLN A 1 83 ? -13.369 5.425 16.039 1.00 93.56 83 GLN A C 1
ATOM 647 O O . GLN A 1 83 ? -13.261 5.279 14.821 1.00 93.56 83 GLN A O 1
ATOM 652 N N . LYS A 1 84 ? -13.127 6.612 16.615 1.00 94.94 84 LYS A N 1
ATOM 653 C CA . LYS A 1 84 ? -12.722 7.801 15.849 1.00 94.94 84 LYS A CA 1
ATOM 654 C C . LYS A 1 84 ? -11.392 7.597 15.119 1.00 94.94 84 LYS A C 1
ATOM 656 O O . LYS A 1 84 ? -11.227 8.062 13.994 1.00 94.94 84 LYS A O 1
ATOM 661 N N . GLY A 1 85 ? -10.441 6.903 15.744 1.00 94.69 85 GLY A N 1
ATOM 662 C CA . GLY A 1 85 ? -9.175 6.530 15.116 1.00 94.69 85 GLY A CA 1
ATOM 663 C C . GLY A 1 85 ? -9.371 5.651 13.879 1.00 94.69 85 GLY A C 1
ATOM 664 O O . GLY A 1 85 ? -8.789 5.952 12.837 1.00 94.69 85 GLY A O 1
ATOM 665 N N . ILE A 1 86 ? -10.219 4.626 13.983 1.00 94.81 86 ILE A N 1
ATOM 666 C CA . ILE A 1 86 ? -10.576 3.707 12.892 1.00 94.81 86 ILE A CA 1
ATOM 667 C C . ILE A 1 86 ? -11.238 4.466 11.740 1.00 94.81 86 ILE A C 1
ATOM 669 O O . ILE A 1 86 ? -10.854 4.279 10.587 1.00 94.81 86 ILE A O 1
ATOM 673 N N . GLN A 1 87 ? -12.171 5.375 12.038 1.00 95.94 87 GLN A N 1
ATOM 674 C CA . GLN A 1 87 ? -12.804 6.200 11.008 1.00 95.94 87 GLN A CA 1
ATOM 675 C C . GLN A 1 87 ? -11.784 7.089 10.282 1.00 95.94 87 GLN A C 1
ATOM 677 O O . GLN A 1 87 ? -11.780 7.155 9.058 1.00 95.94 87 GLN A O 1
ATOM 682 N N . GLN A 1 88 ? -10.858 7.709 11.016 1.00 96.75 88 GLN A N 1
ATOM 683 C CA . GLN A 1 88 ? -9.795 8.515 10.411 1.00 96.75 88 GLN A CA 1
ATOM 684 C C . GLN A 1 88 ? -8.863 7.685 9.518 1.00 96.75 88 GLN A C 1
ATOM 686 O O . GLN A 1 88 ? -8.440 8.171 8.474 1.00 96.75 88 GLN A O 1
ATOM 691 N N . LEU A 1 89 ? -8.547 6.442 9.899 1.00 97.06 89 LEU A N 1
ATOM 692 C CA . LEU A 1 89 ? -7.783 5.534 9.040 1.00 97.06 89 LEU A CA 1
ATOM 693 C C . LEU A 1 89 ? -8.562 5.189 7.762 1.00 97.06 89 LEU A C 1
ATOM 695 O O . LEU A 1 89 ? -7.992 5.247 6.676 1.00 97.06 89 LEU A O 1
ATOM 699 N N . ARG A 1 90 ? -9.868 4.906 7.872 1.00 96.81 90 ARG A N 1
ATOM 700 C CA . ARG A 1 90 ? -10.750 4.683 6.714 1.00 96.81 90 ARG A CA 1
ATOM 701 C C . ARG A 1 90 ? -10.734 5.877 5.758 1.00 96.81 90 ARG A C 1
ATOM 703 O O . ARG A 1 90 ? -10.678 5.695 4.545 1.00 96.81 90 ARG A O 1
ATOM 710 N N . ASP A 1 91 ? -10.783 7.092 6.295 1.00 97.06 91 ASP A N 1
ATOM 711 C CA . ASP A 1 91 ? -10.785 8.310 5.486 1.00 97.06 91 ASP A CA 1
ATOM 712 C C . ASP A 1 91 ? -9.441 8.529 4.773 1.00 97.06 91 ASP A C 1
ATOM 714 O O . ASP A 1 91 ? -9.433 8.981 3.629 1.00 97.06 91 ASP A O 1
ATOM 718 N N . LEU A 1 92 ? -8.314 8.187 5.413 1.00 96.56 92 LEU A N 1
ATOM 719 C CA . LEU A 1 92 ? -6.993 8.212 4.772 1.00 96.56 92 LEU A CA 1
ATOM 720 C C . LEU A 1 92 ? -6.904 7.196 3.626 1.00 96.56 92 LEU A C 1
ATOM 722 O O . LEU A 1 92 ? -6.470 7.559 2.537 1.00 96.56 92 LEU A O 1
ATOM 726 N N . LEU A 1 93 ? -7.376 5.963 3.846 1.00 96.00 93 LEU A N 1
ATOM 727 C CA . LEU A 1 93 ? -7.394 4.909 2.823 1.00 96.00 93 LEU A CA 1
ATOM 728 C C . LEU A 1 93 ? -8.224 5.316 1.598 1.00 96.00 93 LEU A C 1
ATOM 730 O O . LEU A 1 93 ? -7.772 5.163 0.470 1.00 96.00 93 LEU A O 1
ATOM 734 N N . LYS A 1 94 ? -9.410 5.905 1.805 1.00 94.44 94 LYS A N 1
ATOM 735 C CA . LYS A 1 94 ? -10.281 6.370 0.709 1.00 94.44 94 LYS A CA 1
ATOM 736 C C . LYS A 1 94 ? -9.690 7.512 -0.113 1.00 94.44 94 LYS A C 1
ATOM 738 O O . LYS A 1 94 ? -10.040 7.659 -1.278 1.00 94.44 94 LYS A O 1
ATOM 743 N N . LYS A 1 95 ? -8.869 8.360 0.508 1.00 94.00 95 LYS A N 1
ATOM 744 C CA . LYS A 1 95 ? -8.242 9.505 -0.163 1.00 94.00 95 LYS A CA 1
ATOM 745 C C . LYS A 1 95 ? -7.000 9.113 -0.953 1.00 94.00 95 LYS A C 1
ATOM 747 O O . LYS A 1 95 ? -6.526 9.932 -1.730 1.00 94.00 95 LYS A O 1
ATOM 752 N N . TYR A 1 96 ? -6.465 7.913 -0.738 1.00 92.88 96 TYR A N 1
ATOM 753 C CA . TYR A 1 96 ? -5.221 7.493 -1.361 1.00 92.88 96 TYR A CA 1
ATOM 754 C C . TYR A 1 96 ? -5.355 7.433 -2.897 1.00 92.88 96 TYR A C 1
ATOM 756 O O . TYR A 1 96 ? -6.250 6.747 -3.402 1.00 92.88 96 TYR A O 1
ATOM 764 N N . PRO A 1 97 ? -4.492 8.134 -3.655 1.00 90.38 97 PRO A N 1
ATOM 765 C CA . PRO A 1 97 ? -4.627 8.259 -5.102 1.00 90.38 97 PRO A CA 1
ATOM 766 C C . PRO A 1 97 ? -4.095 7.015 -5.835 1.00 90.38 97 PRO A C 1
ATOM 768 O O . PRO A 1 97 ? -2.989 6.996 -6.358 1.00 90.38 97 PRO A O 1
ATOM 771 N N . LEU A 1 98 ? -4.906 5.956 -5.910 1.00 83.88 98 LEU A N 1
ATOM 772 C CA . LEU A 1 98 ? -4.533 4.701 -6.588 1.00 83.88 98 LEU A CA 1
ATOM 773 C C . LEU A 1 98 ? -4.275 4.850 -8.097 1.00 83.88 98 LEU A C 1
ATOM 775 O O . LEU A 1 98 ? -3.534 4.059 -8.672 1.00 83.88 98 LEU A O 1
ATOM 779 N N . LEU A 1 99 ? -4.925 5.824 -8.738 1.00 81.06 99 LEU A N 1
ATOM 780 C CA . LEU A 1 99 ? -4.857 6.045 -10.189 1.00 81.06 99 LEU A CA 1
ATOM 781 C C . LEU A 1 99 ? -3.881 7.160 -10.584 1.00 81.06 99 LEU A C 1
ATOM 783 O O . LEU A 1 99 ? -3.721 7.424 -11.771 1.00 81.06 99 LEU A O 1
ATOM 787 N N . ASP A 1 100 ? -3.253 7.804 -9.603 1.00 84.44 100 ASP A N 1
ATOM 788 C CA . ASP A 1 100 ? -2.313 8.905 -9.804 1.00 84.44 100 ASP A CA 1
ATOM 789 C C . ASP A 1 100 ? -1.029 8.618 -9.003 1.00 84.44 100 ASP A C 1
ATOM 791 O O . ASP A 1 100 ? -0.807 9.189 -7.932 1.00 84.44 100 ASP A O 1
ATOM 795 N N . PRO A 1 101 ? -0.209 7.653 -9.473 1.00 74.69 101 PRO A N 1
ATOM 796 C CA . PRO A 1 101 ? 1.001 7.225 -8.773 1.00 74.69 101 PRO A CA 1
ATOM 797 C C . PRO A 1 101 ? 2.124 8.273 -8.808 1.00 74.69 101 PRO A C 1
ATOM 799 O O . PRO A 1 101 ? 3.087 8.142 -8.059 1.00 74.69 101 PRO A O 1
ATOM 802 N N . GLU A 1 102 ? 2.014 9.295 -9.661 1.00 79.88 102 GLU A N 1
ATOM 803 C CA . GLU A 1 102 ? 2.976 10.402 -9.770 1.00 79.88 102 GLU A CA 1
ATOM 804 C C . GLU A 1 102 ? 2.705 11.520 -8.756 1.00 79.88 102 GLU A C 1
ATOM 806 O O . GLU A 1 102 ? 3.474 12.474 -8.651 1.00 79.88 102 GLU A O 1
ATOM 811 N N . ASN A 1 103 ? 1.628 11.401 -7.980 1.00 85.25 103 ASN A N 1
ATOM 812 C CA . ASN A 1 103 ? 1.276 12.381 -6.975 1.00 85.25 103 ASN A CA 1
ATOM 813 C C . ASN A 1 103 ? 2.366 12.488 -5.895 1.00 85.25 103 ASN A C 1
ATOM 815 O O . ASN A 1 103 ? 2.683 11.526 -5.190 1.00 85.25 103 ASN A O 1
ATOM 819 N N . GLU A 1 104 ? 2.907 13.697 -5.737 1.00 87.19 104 GLU A N 1
ATOM 820 C CA . GLU A 1 104 ? 4.038 13.995 -4.849 1.00 87.19 104 GLU A CA 1
ATOM 821 C C . GLU A 1 104 ? 3.771 13.617 -3.379 1.00 87.19 104 GLU A C 1
ATOM 823 O O . GLU A 1 104 ? 4.701 13.338 -2.622 1.00 87.19 104 GLU A O 1
ATOM 828 N N . HIS A 1 105 ? 2.499 13.539 -2.976 1.00 88.56 105 HIS A N 1
ATOM 829 C CA . HIS A 1 105 ? 2.088 13.244 -1.605 1.00 88.56 105 HIS A CA 1
ATOM 830 C C . HIS A 1 105 ? 1.828 11.755 -1.334 1.00 88.56 105 HIS A C 1
ATOM 832 O O . HIS A 1 105 ? 1.562 11.388 -0.189 1.00 88.56 105 HIS A O 1
ATOM 838 N N . VAL A 1 106 ? 1.909 10.869 -2.334 1.00 89.69 106 VAL A N 1
ATOM 839 C CA . VAL A 1 106 ? 1.617 9.422 -2.201 1.00 89.69 106 VAL A CA 1
ATOM 840 C C . VAL A 1 106 ? 2.399 8.779 -1.057 1.00 89.69 106 VAL A C 1
ATOM 842 O O . VAL A 1 106 ? 1.845 8.003 -0.270 1.00 89.69 106 VAL A O 1
ATOM 845 N N . GLN A 1 107 ? 3.679 9.132 -0.934 1.00 89.31 107 GLN A N 1
ATOM 846 C CA . GLN A 1 107 ? 4.551 8.609 0.111 1.00 89.31 107 GLN A CA 1
ATOM 847 C C . GLN A 1 107 ? 4.135 9.118 1.500 1.00 89.31 107 GLN A C 1
ATOM 849 O O . GLN A 1 107 ? 3.983 8.323 2.428 1.00 89.31 107 GLN A O 1
ATOM 854 N N . GLU A 1 108 ? 3.861 10.418 1.630 1.00 93.44 108 GLU A N 1
ATOM 855 C CA . GLU A 1 108 ? 3.398 11.032 2.881 1.00 93.44 108 GLU A CA 1
ATOM 856 C C . GLU A 1 108 ? 2.055 10.443 3.336 1.00 93.44 108 GLU A C 1
ATOM 858 O O . GLU A 1 108 ? 1.851 10.153 4.518 1.00 93.44 108 GLU A O 1
ATOM 863 N N . MET A 1 109 ? 1.138 10.211 2.392 1.00 94.31 109 MET A N 1
ATOM 864 C CA . MET A 1 109 ? -0.159 9.592 2.655 1.00 94.31 109 MET A CA 1
ATOM 865 C C . MET A 1 109 ? -0.011 8.142 3.118 1.00 94.31 109 MET A C 1
ATOM 867 O O . MET A 1 109 ? -0.681 7.739 4.072 1.00 94.31 109 MET A O 1
ATOM 871 N N . MET A 1 110 ? 0.880 7.367 2.492 1.00 94.06 110 MET A N 1
ATOM 872 C CA . MET A 1 110 ? 1.164 5.995 2.913 1.00 94.06 110 MET A CA 1
ATOM 873 C C . MET A 1 110 ? 1.743 5.959 4.332 1.00 94.06 110 MET A C 1
ATOM 875 O O . MET A 1 110 ? 1.297 5.177 5.174 1.00 94.06 110 MET A O 1
ATOM 879 N N . ASP A 1 111 ? 2.684 6.848 4.645 1.00 94.56 111 ASP A N 1
ATOM 880 C CA . ASP A 1 111 ? 3.282 6.916 5.979 1.00 94.56 111 ASP A CA 1
ATOM 881 C C . ASP A 1 111 ? 2.268 7.368 7.041 1.00 94.56 111 ASP A C 1
ATOM 883 O O . ASP A 1 111 ? 2.257 6.836 8.157 1.00 94.56 111 ASP A O 1
ATOM 887 N N . ALA A 1 112 ? 1.335 8.257 6.687 1.00 96.31 112 ALA A N 1
ATOM 888 C CA . ALA A 1 112 ? 0.208 8.611 7.545 1.00 96.31 112 ALA A CA 1
ATOM 889 C C . ALA A 1 112 ? -0.713 7.409 7.824 1.00 96.31 112 ALA A C 1
ATOM 891 O O . ALA A 1 112 ? -1.120 7.206 8.973 1.00 96.31 112 ALA A O 1
ATOM 892 N N . ILE A 1 113 ? -1.013 6.588 6.809 1.00 96.69 113 ILE A N 1
ATOM 893 C CA . ILE A 1 113 ? -1.802 5.352 6.945 1.00 96.69 113 ILE A CA 1
ATOM 894 C C . ILE A 1 113 ? -1.083 4.363 7.875 1.00 96.69 113 ILE A C 1
ATOM 896 O O . ILE A 1 113 ? -1.663 3.938 8.879 1.00 96.69 113 ILE A O 1
ATOM 900 N N . ARG A 1 114 ? 0.195 4.061 7.610 1.00 95.19 114 ARG A N 1
ATOM 901 C CA . ARG A 1 114 ? 1.037 3.158 8.420 1.00 95.19 114 ARG A CA 1
ATOM 902 C C . ARG A 1 114 ? 1.110 3.595 9.878 1.00 95.19 114 ARG A C 1
ATOM 904 O O . ARG A 1 114 ? 0.901 2.794 10.794 1.00 95.19 114 ARG A O 1
ATOM 911 N N . LEU A 1 115 ? 1.379 4.881 10.113 1.00 94.75 115 LEU A N 1
ATOM 912 C CA . LEU A 1 115 ? 1.462 5.450 11.456 1.00 94.75 115 LEU A CA 1
ATOM 913 C C . LEU A 1 115 ? 0.126 5.323 12.188 1.00 94.75 115 LEU A C 1
ATOM 915 O O . LEU A 1 115 ? 0.077 4.893 13.344 1.00 94.75 115 LEU A O 1
ATOM 919 N N . LYS A 1 116 ? -0.972 5.671 11.514 1.00 94.94 116 LYS A N 1
ATOM 920 C CA . LYS A 1 116 ? -2.309 5.605 12.096 1.0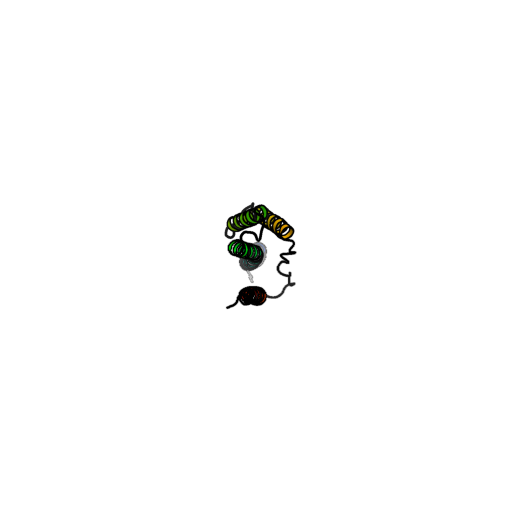0 94.94 116 LYS A CA 1
ATOM 921 C C . LYS A 1 116 ? -2.694 4.172 12.449 1.00 94.94 116 LYS A C 1
ATOM 923 O O . LYS A 1 116 ? -3.173 3.933 13.559 1.00 94.94 116 LYS A O 1
ATOM 928 N N . PHE A 1 117 ? -2.427 3.228 11.550 1.00 94.50 117 PHE A N 1
ATOM 929 C CA . PHE A 1 117 ? -2.641 1.805 11.780 1.00 94.50 117 PHE A CA 1
ATOM 930 C C . PHE A 1 117 ? -1.843 1.294 12.985 1.00 94.50 117 PHE A C 1
ATOM 932 O O . PHE A 1 117 ? -2.400 0.613 13.847 1.00 94.50 117 PHE A O 1
ATOM 939 N N . LYS A 1 118 ? -0.563 1.672 13.101 1.00 92.00 118 LYS A N 1
ATOM 940 C CA . LYS A 1 118 ? 0.295 1.292 14.234 1.00 92.00 118 LYS A CA 1
ATOM 941 C C . LYS A 1 118 ? -0.265 1.784 15.570 1.00 92.00 118 LYS A C 1
ATOM 943 O O . LYS A 1 118 ? -0.296 1.026 16.537 1.00 92.00 118 LYS A O 1
ATOM 948 N N . ILE A 1 119 ? -0.742 3.029 15.618 1.00 91.75 119 ILE A N 1
ATOM 949 C CA . ILE A 1 119 ? -1.362 3.612 16.820 1.00 91.75 119 ILE A CA 1
ATOM 950 C C . ILE A 1 119 ? -2.636 2.847 17.202 1.00 91.75 119 ILE A C 1
ATOM 952 O O . ILE A 1 119 ? -2.838 2.529 18.372 1.00 91.75 119 ILE A O 1
ATOM 956 N N . ILE A 1 120 ? -3.497 2.547 16.228 1.00 91.38 120 ILE A N 1
ATOM 957 C CA . ILE A 1 120 ? -4.750 1.817 16.462 1.00 91.38 120 ILE A CA 1
ATOM 958 C C . ILE A 1 120 ? -4.457 0.390 16.945 1.00 91.38 120 ILE A C 1
ATOM 960 O O . ILE A 1 120 ? -5.019 -0.031 17.954 1.00 91.38 120 ILE A O 1
ATOM 964 N N . SER A 1 121 ? -3.528 -0.312 16.295 1.00 87.69 121 SER A N 1
ATOM 965 C CA . SER A 1 121 ? -3.117 -1.672 16.671 1.00 87.69 121 SER A CA 1
ATOM 966 C C . SER A 1 121 ? -2.581 -1.729 18.103 1.00 87.69 121 SER A C 1
ATOM 968 O O . SER A 1 121 ? -2.999 -2.580 18.885 1.00 87.69 121 SER A O 1
ATOM 970 N N . ALA A 1 122 ? -1.738 -0.764 18.489 1.00 87.81 122 ALA A N 1
ATOM 971 C CA . ALA A 1 122 ? -1.237 -0.653 19.857 1.00 87.81 122 ALA A CA 1
ATOM 972 C C . ALA A 1 122 ? -2.364 -0.420 20.880 1.00 87.81 122 ALA A C 1
ATOM 974 O O . ALA A 1 122 ? -2.370 -1.047 21.937 1.00 87.81 122 ALA A O 1
ATOM 975 N N . ASN A 1 123 ? -3.346 0.427 20.554 1.00 85.56 123 ASN A N 1
ATOM 976 C CA . ASN A 1 123 ? -4.491 0.696 21.431 1.00 85.56 123 ASN A CA 1
ATOM 977 C C . ASN A 1 123 ? -5.421 -0.513 21.609 1.00 85.56 123 ASN A C 1
ATOM 979 O O . ASN A 1 123 ? -6.110 -0.593 22.620 1.00 85.56 123 ASN A O 1
ATOM 983 N N . MET A 1 124 ? -5.458 -1.437 20.646 1.00 78.88 124 MET A N 1
ATOM 984 C CA . MET A 1 124 ? -6.245 -2.671 20.742 1.00 78.88 124 MET A CA 1
ATOM 985 C C . MET A 1 124 ? -5.526 -3.797 21.493 1.00 78.88 124 MET A C 1
ATOM 987 O O . MET A 1 124 ? -6.114 -4.852 21.708 1.00 78.88 124 MET A O 1
ATOM 991 N N . GLY A 1 125 ? -4.255 -3.615 21.869 1.00 71.25 125 GLY A N 1
ATOM 992 C CA . GLY A 1 125 ? -3.465 -4.660 22.528 1.00 71.25 125 GLY A CA 1
ATOM 993 C C . GLY A 1 125 ? -3.177 -5.880 21.643 1.00 71.25 125 GLY A C 1
ATOM 994 O O . GLY A 1 125 ? -2.643 -6.876 22.126 1.00 71.25 125 GLY A O 1
ATOM 995 N N . VAL A 1 126 ? -3.501 -5.814 20.348 1.00 71.06 126 VAL A N 1
ATOM 996 C CA . VAL A 1 126 ? -3.238 -6.871 19.368 1.00 71.06 126 VAL A CA 1
ATOM 997 C C . VAL A 1 126 ? -1.987 -6.523 18.570 1.00 71.06 126 VAL A C 1
ATOM 999 O O . VAL A 1 126 ? -1.835 -5.412 18.059 1.00 71.06 126 VAL A O 1
ATOM 1002 N N . LYS A 1 127 ? -1.070 -7.483 18.429 1.00 68.81 127 LYS A N 1
ATOM 1003 C CA . LYS A 1 127 ? 0.102 -7.323 17.562 1.00 68.81 127 LYS A CA 1
ATOM 1004 C C . LYS A 1 127 ? -0.293 -7.622 16.115 1.00 68.81 127 LYS A C 1
ATOM 1006 O O . LYS A 1 127 ? 0.013 -8.688 15.589 1.00 68.81 127 LYS A O 1
ATOM 1011 N N . LEU A 1 128 ? -1.011 -6.688 15.497 1.00 75.31 128 LEU A N 1
ATOM 1012 C CA . LEU A 1 128 ? -1.251 -6.698 14.057 1.00 75.31 128 LEU A CA 1
ATOM 1013 C C . LEU A 1 128 ? -0.061 -6.041 13.362 1.00 75.31 128 LEU A C 1
ATOM 1015 O O . LEU A 1 128 ? 0.273 -4.887 13.624 1.00 75.31 128 LEU A O 1
ATOM 1019 N N . GLU A 1 129 ? 0.602 -6.803 12.502 1.00 75.31 129 GLU A N 1
ATOM 1020 C CA . GLU A 1 129 ? 1.785 -6.367 11.774 1.00 75.31 129 GLU A CA 1
ATOM 1021 C C . GLU A 1 129 ? 1.621 -6.748 10.309 1.00 75.31 129 GLU A C 1
ATOM 1023 O O . GLU A 1 129 ? 1.425 -7.920 9.984 1.00 75.31 129 GLU A O 1
ATOM 1028 N N . TYR A 1 130 ? 1.709 -5.749 9.435 1.00 80.19 130 TYR A N 1
ATOM 1029 C CA . TYR A 1 130 ? 1.862 -5.995 8.012 1.00 80.19 130 TY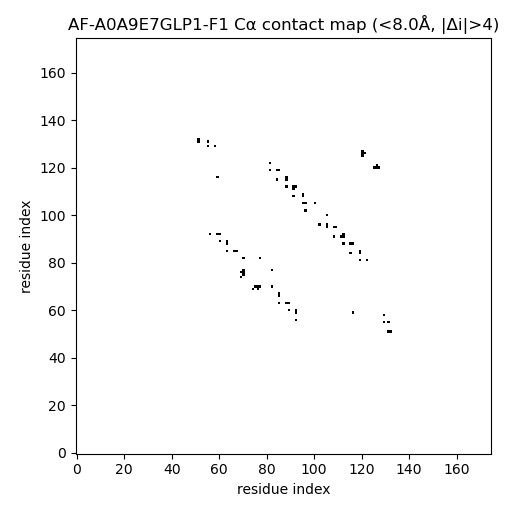R A CA 1
ATOM 1030 C C . TYR A 1 130 ? 3.301 -6.456 7.771 1.00 80.19 130 TYR A C 1
ATOM 1032 O O . TYR A 1 130 ? 4.238 -5.669 7.898 1.00 80.19 130 TYR A O 1
ATOM 1040 N N . LYS A 1 131 ? 3.485 -7.748 7.488 1.00 75.12 131 LYS A N 1
ATOM 1041 C CA . LYS A 1 131 ? 4.816 -8.340 7.266 1.00 75.12 131 LYS A CA 1
ATOM 1042 C C . LYS A 1 131 ? 5.343 -8.130 5.844 1.00 75.12 131 LYS A C 1
ATOM 1044 O O . LYS A 1 131 ? 6.516 -8.408 5.603 1.00 75.12 131 LYS A O 1
ATOM 1049 N N . GLY A 1 132 ? 4.499 -7.607 4.951 1.00 69.31 132 GLY A N 1
ATOM 1050 C CA . GLY A 1 132 ? 4.798 -7.408 3.539 1.00 69.31 132 GLY A CA 1
ATOM 1051 C C . GLY A 1 132 ? 4.992 -8.711 2.768 1.00 69.31 132 GLY A C 1
ATOM 1052 O O . GLY A 1 132 ? 5.240 -9.774 3.344 1.00 69.31 132 GLY A O 1
ATOM 1053 N N . TYR A 1 133 ? 4.918 -8.612 1.444 1.00 55.69 133 TYR A N 1
ATOM 1054 C CA . TYR A 1 133 ? 5.312 -9.700 0.560 1.00 55.69 133 TYR A CA 1
ATOM 1055 C C . TYR A 1 133 ? 6.785 -10.092 0.803 1.00 55.69 133 TYR A C 1
ATOM 1057 O O . TYR A 1 133 ? 7.668 -9.221 0.740 1.00 55.69 133 TYR A O 1
ATOM 1065 N N . PRO A 1 134 ? 7.108 -11.376 1.068 1.00 51.41 134 PRO A N 1
ATOM 1066 C CA . PRO A 1 134 ? 8.495 -11.809 1.154 1.00 51.41 134 PRO A CA 1
ATOM 1067 C C . PRO A 1 134 ? 9.162 -11.537 -0.193 1.00 51.41 134 PRO A C 1
ATOM 1069 O O . PRO A 1 134 ? 8.688 -11.985 -1.231 1.00 51.41 134 PRO A O 1
ATOM 1072 N N . LYS A 1 135 ? 10.270 -10.788 -0.192 1.00 44.59 135 LYS A N 1
ATOM 1073 C CA . LYS A 1 135 ? 11.081 -10.567 -1.396 1.00 44.59 135 LYS A CA 1
ATOM 1074 C C . LYS A 1 135 ? 11.695 -11.906 -1.820 1.00 44.59 135 LYS A C 1
ATOM 1076 O O . LYS A 1 135 ? 12.839 -12.185 -1.473 1.00 44.59 135 LYS A O 1
ATOM 1081 N N . SER A 1 136 ? 10.949 -12.749 -2.530 1.00 42.97 136 SER A N 1
ATOM 1082 C CA . SER A 1 136 ? 11.508 -13.910 -3.204 1.00 42.97 136 SER A CA 1
ATOM 1083 C C . SER A 1 136 ? 12.470 -13.397 -4.272 1.00 42.97 136 SER A C 1
ATOM 1085 O O . SER A 1 136 ? 12.136 -12.620 -5.169 1.00 42.97 136 SER A O 1
ATOM 1087 N N . SER A 1 137 ? 13.733 -13.755 -4.086 1.00 43.06 137 SER A N 1
ATOM 1088 C CA . SER A 1 137 ? 14.814 -13.581 -5.041 1.00 43.06 137 SER A CA 1
ATOM 1089 C C . SER A 1 137 ? 14.372 -14.129 -6.396 1.00 43.06 137 SER A C 1
ATOM 1091 O O . SER A 1 137 ? 14.106 -15.318 -6.506 1.00 43.06 137 SER A O 1
ATOM 1093 N N . LYS A 1 138 ? 14.309 -13.247 -7.401 1.00 43.84 138 LYS A N 1
ATOM 1094 C CA . LYS A 1 138 ? 14.313 -13.532 -8.846 1.00 43.84 138 LYS A CA 1
ATOM 1095 C C . LYS A 1 138 ? 13.773 -14.919 -9.243 1.00 43.84 138 LYS A C 1
ATOM 1097 O O . LYS A 1 138 ? 14.547 -15.738 -9.711 1.00 43.84 138 LYS A O 1
ATOM 1102 N N . GLN A 1 139 ? 12.474 -15.172 -9.102 1.00 38.91 139 GLN A N 1
ATOM 1103 C CA . GLN A 1 139 ? 11.775 -16.159 -9.928 1.00 38.91 139 GLN A CA 1
ATOM 1104 C C . GLN A 1 139 ? 10.259 -15.950 -9.803 1.00 38.91 139 GLN A C 1
ATOM 1106 O O . GLN A 1 139 ? 9.738 -15.923 -8.695 1.00 38.91 139 GLN A O 1
ATOM 1111 N N . GLY A 1 140 ? 9.572 -15.839 -10.942 1.00 36.25 140 GLY A N 1
ATOM 1112 C CA . GLY A 1 140 ? 8.161 -16.210 -11.065 1.00 36.25 140 GLY A CA 1
ATOM 1113 C C . GLY A 1 140 ? 7.133 -15.080 -10.978 1.00 36.25 140 GLY A C 1
ATOM 1114 O O . GLY A 1 140 ? 6.581 -14.813 -9.919 1.00 36.25 140 GLY A O 1
ATOM 1115 N N . MET A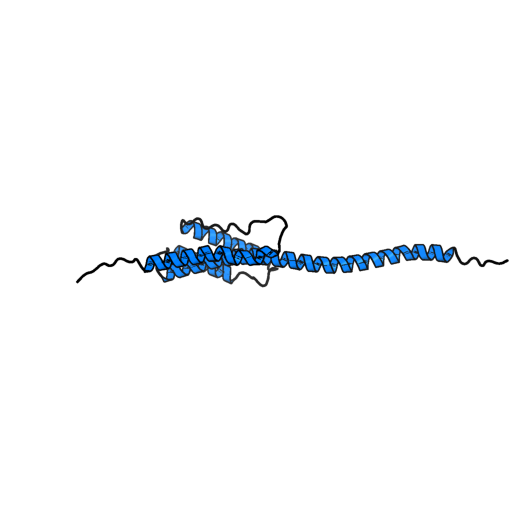 1 141 ? 6.734 -14.541 -12.137 1.00 43.47 141 MET A N 1
ATOM 1116 C CA . MET A 1 141 ? 5.415 -13.904 -12.336 1.00 43.47 141 MET A CA 1
ATOM 1117 C C . MET A 1 141 ? 4.235 -14.877 -12.103 1.00 43.47 141 MET A C 1
ATOM 1119 O O . MET A 1 141 ? 3.079 -14.472 -12.188 1.00 43.47 141 MET A O 1
ATOM 1123 N N . GLU A 1 142 ? 4.504 -16.150 -11.806 1.00 43.44 142 GLU A N 1
ATOM 1124 C CA . GLU A 1 142 ? 3.498 -17.193 -11.586 1.00 43.44 142 GLU A CA 1
ATOM 1125 C C . GLU A 1 142 ? 2.936 -17.196 -10.151 1.00 43.44 142 GLU A C 1
ATOM 1127 O O . GLU A 1 142 ? 1.839 -17.708 -9.931 1.00 43.44 142 GLU A O 1
ATOM 1132 N N . ASP A 1 143 ? 3.599 -16.533 -9.193 1.00 41.53 143 ASP A N 1
ATOM 1133 C CA . ASP A 1 143 ? 3.133 -16.493 -7.798 1.00 41.53 143 ASP A CA 1
ATOM 1134 C C . ASP A 1 143 ? 2.042 -15.437 -7.525 1.00 41.53 143 ASP A C 1
ATOM 1136 O O . ASP A 1 143 ? 1.397 -15.453 -6.475 1.00 41.53 143 ASP A O 1
ATOM 1140 N N . ILE A 1 144 ? 1.757 -14.548 -8.484 1.00 45.38 144 ILE A N 1
ATOM 1141 C CA . ILE A 1 144 ? 0.754 -13.475 -8.331 1.00 45.38 144 ILE A CA 1
ATOM 1142 C C . ILE A 1 144 ? -0.666 -14.050 -8.137 1.00 45.38 144 ILE A C 1
ATOM 1144 O O . ILE A 1 144 ? -1.491 -13.453 -7.446 1.00 45.38 144 ILE A O 1
ATOM 1148 N N . CYS A 1 145 ? -0.950 -15.240 -8.677 1.00 37.19 145 CYS A N 1
ATOM 1149 C CA . CYS A 1 145 ? -2.260 -15.884 -8.539 1.00 37.19 145 CYS A CA 1
ATOM 1150 C C . CYS A 1 145 ? -2.418 -16.731 -7.262 1.00 37.19 145 CYS A C 1
ATOM 1152 O O . CYS A 1 145 ? -3.549 -16.961 -6.835 1.00 37.19 145 CYS A O 1
ATOM 1154 N N . VAL A 1 146 ? -1.334 -17.195 -6.625 1.00 38.94 146 VAL A N 1
ATOM 1155 C CA . VAL A 1 146 ? -1.434 -18.132 -5.482 1.00 38.94 146 VAL A CA 1
ATOM 1156 C C . VAL A 1 146 ? -1.645 -17.443 -4.132 1.00 38.94 146 VAL A C 1
ATOM 1158 O O . VAL A 1 146 ? -2.191 -18.063 -3.216 1.00 38.94 146 VAL A O 1
ATOM 1161 N N . VAL A 1 147 ? -1.315 -16.153 -3.997 1.00 44.22 147 VAL A N 1
ATOM 1162 C CA . VAL A 1 147 ? -1.494 -15.420 -2.725 1.00 44.22 147 VAL A CA 1
ATOM 1163 C C . VAL A 1 147 ? -2.976 -15.278 -2.349 1.00 44.22 147 VAL A C 1
ATOM 1165 O O . VAL A 1 147 ? -3.331 -15.403 -1.176 1.00 44.22 147 VAL A O 1
ATOM 1168 N N . TYR A 1 148 ? -3.871 -15.166 -3.338 1.00 42.12 148 TYR A N 1
ATOM 1169 C CA . TYR A 1 148 ? -5.322 -15.131 -3.111 1.00 42.12 148 TYR A CA 1
ATOM 1170 C C . TYR A 1 148 ? -5.896 -16.430 -2.523 1.00 42.12 148 TYR A C 1
ATOM 1172 O O . TYR A 1 148 ? -7.012 -16.415 -2.007 1.00 42.12 148 TYR A O 1
ATOM 1180 N N . HIS A 1 149 ? -5.158 -17.546 -2.562 1.00 40.00 149 HIS A N 1
ATOM 1181 C CA . HIS A 1 149 ? -5.666 -18.842 -2.110 1.00 40.00 149 HIS A CA 1
ATOM 1182 C C . HIS A 1 149 ? -5.261 -19.205 -0.669 1.00 40.00 149 HIS A C 1
ATOM 1184 O O . HIS A 1 149 ? -5.953 -20.000 -0.025 1.00 40.00 149 HIS A O 1
ATOM 1190 N N . SER A 1 150 ? -4.181 -18.615 -0.138 1.00 41.88 150 SER A N 1
ATOM 1191 C CA . SER A 1 150 ? -3.690 -18.904 1.222 1.00 41.88 150 SER A CA 1
ATOM 1192 C C . SER A 1 150 ? -4.320 -18.020 2.301 1.00 41.88 150 SER A C 1
ATOM 1194 O O . SER A 1 150 ? -4.580 -18.513 3.397 1.00 41.88 150 SER A O 1
ATOM 1196 N N . ASP A 1 151 ? -4.642 -16.756 2.003 1.00 46.22 151 ASP A N 1
ATOM 1197 C CA . ASP A 1 151 ? -5.197 -15.831 3.010 1.00 46.22 151 ASP A CA 1
ATOM 1198 C C . ASP A 1 151 ? -6.723 -15.966 3.200 1.00 46.22 151 ASP A C 1
ATOM 1200 O O . ASP A 1 151 ? -7.269 -15.659 4.263 1.00 46.22 151 ASP A O 1
ATOM 1204 N N . GLN A 1 152 ? -7.428 -16.558 2.225 1.00 48.06 152 GLN A N 1
ATOM 1205 C CA . GLN A 1 152 ? -8.835 -16.945 2.399 1.00 48.06 152 GLN A CA 1
ATOM 1206 C C . GLN A 1 152 ? -9.021 -17.991 3.507 1.00 48.06 152 GLN A C 1
ATOM 1208 O O . GLN A 1 152 ? -10.055 -18.003 4.169 1.00 48.06 152 GLN A O 1
ATOM 1213 N N . GLN A 1 153 ? -8.021 -18.836 3.774 1.00 45.53 153 GLN A N 1
ATOM 1214 C CA . GLN A 1 153 ? -8.103 -19.851 4.829 1.00 45.53 153 GLN A CA 1
ATOM 1215 C C . GLN A 1 153 ? -8.185 -19.216 6.222 1.00 45.53 153 GLN A C 1
ATOM 1217 O O . GLN A 1 153 ? -8.905 -19.719 7.086 1.00 45.53 153 GLN A O 1
ATOM 1222 N N . LEU A 1 154 ? -7.482 -18.101 6.454 1.00 51.91 154 LEU A N 1
ATOM 1223 C CA . LEU A 1 154 ? -7.508 -17.410 7.742 1.00 51.91 154 LEU A CA 1
ATOM 1224 C C . LEU A 1 154 ? -8.840 -16.677 7.941 1.00 51.91 154 LEU A C 1
ATOM 1226 O O . LEU A 1 154 ? -9.429 -16.762 9.019 1.00 51.91 154 LEU A O 1
ATOM 1230 N N . PHE A 1 155 ? -9.362 -16.044 6.886 1.00 47.72 155 PHE A N 1
ATOM 1231 C CA . PHE A 1 155 ? -10.651 -15.351 6.919 1.00 47.72 155 PHE A CA 1
ATOM 1232 C C . PHE A 1 155 ? -11.833 -16.324 7.077 1.00 47.72 155 PHE A C 1
ATOM 1234 O O . PHE A 1 155 ? -12.693 -16.109 7.928 1.00 47.72 155 PHE A O 1
ATOM 1241 N N . VAL A 1 156 ? -11.834 -17.455 6.359 1.00 53.06 156 VAL A N 1
ATOM 1242 C CA . VAL A 1 156 ? -12.834 -18.532 6.515 1.00 53.06 156 VAL A CA 1
ATOM 1243 C C . VAL A 1 156 ? -12.765 -19.150 7.913 1.00 53.06 156 VAL A C 1
ATOM 1245 O O . VAL A 1 156 ? -13.796 -19.435 8.526 1.00 53.06 156 VAL A O 1
ATOM 1248 N N . LYS A 1 157 ? -11.560 -19.325 8.467 1.00 54.44 157 LYS A N 1
ATOM 1249 C CA . LYS A 1 157 ? -11.382 -19.872 9.817 1.00 54.44 157 LYS A CA 1
ATOM 1250 C C . LYS A 1 157 ? -11.858 -18.902 10.899 1.00 54.44 157 LYS A C 1
ATOM 1252 O O . LYS A 1 157 ? -12.488 -19.349 11.853 1.00 54.44 157 LYS A O 1
ATOM 1257 N N . LEU A 1 158 ? -11.626 -17.599 10.738 1.00 54.97 158 LEU A N 1
ATOM 1258 C CA . LEU A 1 158 ? -12.132 -16.564 11.648 1.00 54.97 158 LEU A CA 1
ATOM 1259 C C . LEU A 1 158 ? -13.654 -16.380 11.536 1.00 54.97 158 LEU A C 1
ATOM 1261 O O . LEU A 1 158 ? -14.321 -16.292 12.565 1.00 54.97 158 LEU A O 1
ATOM 1265 N N . TRP A 1 159 ? -14.221 -16.431 10.327 1.00 51.22 159 TRP A N 1
ATOM 1266 C CA . TRP A 1 159 ? -15.674 -16.441 10.112 1.00 51.22 159 TRP A CA 1
ATOM 1267 C C . TRP A 1 159 ? -16.338 -17.662 10.768 1.00 51.22 159 TRP A C 1
ATOM 1269 O O . TRP A 1 159 ? -17.298 -17.528 11.523 1.00 51.22 159 TRP A O 1
ATOM 1279 N N . SER A 1 160 ? -15.768 -18.858 10.583 1.00 54.81 160 SER A N 1
ATOM 1280 C CA . SER A 1 160 ? -16.279 -20.092 11.201 1.00 54.81 160 SER A CA 1
ATOM 1281 C C . SER A 1 160 ? -16.170 -20.086 12.734 1.00 54.81 160 SER A C 1
ATOM 1283 O O . SER A 1 160 ? -16.998 -20.687 13.420 1.00 54.81 160 SER A O 1
ATOM 1285 N N . LEU A 1 161 ? -15.165 -19.407 13.297 1.00 53.84 161 LEU A N 1
ATOM 1286 C CA . LEU A 1 161 ? -15.041 -19.206 14.745 1.00 53.84 161 LEU A CA 1
ATOM 1287 C C . LEU A 1 161 ? -16.080 -18.204 15.277 1.00 53.84 161 LEU A C 1
ATOM 1289 O O . LEU A 1 161 ? -16.621 -18.420 16.361 1.00 53.84 161 LEU A O 1
ATOM 1293 N N . SER A 1 162 ? -16.409 -17.168 14.502 1.00 51.22 162 SER A N 1
ATOM 1294 C CA . SER A 1 162 ? -17.471 -16.206 14.821 1.00 51.22 162 SER A C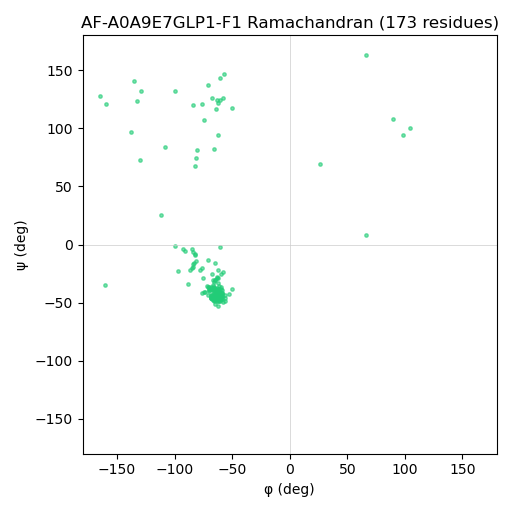A 1
ATOM 1295 C C . SER A 1 162 ? -18.861 -16.867 14.842 1.00 51.22 162 SER A C 1
ATOM 1297 O O . SER A 1 162 ? -19.599 -16.703 15.812 1.00 51.22 162 SER A O 1
ATOM 1299 N N . GLU A 1 163 ? -19.175 -17.722 13.864 1.00 54.56 163 GLU A N 1
ATOM 1300 C CA . GLU A 1 163 ? -20.434 -18.492 13.806 1.00 54.56 163 GLU A CA 1
ATOM 1301 C C . GLU A 1 163 ? -20.583 -19.544 14.921 1.00 54.56 163 GLU A C 1
ATOM 1303 O O . GLU A 1 163 ? -21.692 -19.861 15.354 1.00 54.56 163 GLU A O 1
ATOM 1308 N N . LYS A 1 164 ? -19.474 -20.113 15.406 1.00 53.47 164 LYS A N 1
ATOM 1309 C CA . LYS A 1 164 ? -19.495 -21.074 16.526 1.00 53.47 164 LYS A CA 1
ATOM 1310 C C . LYS A 1 164 ? -19.710 -20.396 17.876 1.00 53.47 164 LYS A C 1
ATOM 1312 O O . LYS A 1 164 ? -20.276 -21.015 18.773 1.00 53.47 164 LYS A O 1
ATOM 1317 N N . SER A 1 165 ? -19.287 -19.140 18.011 1.00 46.12 165 SER A N 1
ATOM 1318 C CA . SER A 1 165 ? -19.518 -18.335 19.213 1.00 46.12 165 SER A CA 1
ATOM 1319 C C . SER A 1 165 ? -20.994 -17.942 19.354 1.00 46.12 165 SER A C 1
ATOM 1321 O O . SER A 1 165 ? -21.547 -17.989 20.448 1.00 46.12 165 SER A O 1
ATOM 1323 N N . THR A 1 166 ? -21.676 -17.651 18.241 1.00 50.62 166 THR A N 1
ATOM 1324 C CA . THR A 1 166 ? -23.106 -17.292 18.235 1.00 50.62 166 THR A CA 1
ATOM 1325 C C . THR A 1 166 ? -24.051 -18.490 18.380 1.00 50.62 166 THR A C 1
ATOM 1327 O O . THR A 1 166 ? -25.175 -18.311 18.840 1.00 50.62 166 THR A O 1
ATOM 1330 N N . ARG A 1 167 ? -23.616 -19.720 18.057 1.00 49.12 167 ARG A N 1
ATOM 1331 C CA . ARG A 1 167 ? -24.409 -20.954 18.264 1.00 49.12 167 ARG A CA 1
ATOM 1332 C C . ARG A 1 167 ? -24.330 -21.564 19.667 1.00 49.12 167 ARG A C 1
ATOM 1334 O O . ARG A 1 167 ? -25.188 -22.374 19.987 1.00 49.12 167 ARG A O 1
ATOM 1341 N N . ASN A 1 168 ? -23.342 -21.193 20.482 1.00 46.75 168 ASN A N 1
ATOM 1342 C CA . ASN A 1 168 ? -23.127 -21.764 21.821 1.00 46.75 168 ASN A CA 1
ATOM 1343 C C . ASN A 1 168 ? -23.401 -20.761 22.962 1.00 46.75 168 ASN A C 1
ATOM 1345 O O . ASN A 1 168 ? -22.849 -20.900 24.055 1.00 46.75 168 ASN A O 1
ATOM 1349 N N . GLY A 1 169 ? -24.245 -19.751 22.723 1.00 41.28 169 GLY A N 1
ATOM 1350 C CA . GLY A 1 169 ? -24.832 -18.956 23.807 1.00 41.28 169 GLY A CA 1
ATOM 1351 C C . GLY A 1 169 ? -25.669 -19.853 24.737 1.00 41.28 169 GLY A C 1
ATOM 1352 O O . GLY A 1 169 ? -26.272 -20.809 24.255 1.00 41.28 169 GLY A O 1
ATOM 1353 N N . PRO A 1 170 ? -25.670 -19.607 26.058 1.00 41.81 170 PRO A N 1
ATOM 1354 C CA . PRO A 1 170 ? -26.120 -20.577 27.050 1.00 41.81 170 PRO A CA 1
ATOM 1355 C C . PRO A 1 170 ? -27.628 -20.833 26.954 1.00 41.81 170 PRO A C 1
ATOM 1357 O O . PRO A 1 170 ? -28.419 -19.901 27.087 1.00 41.81 170 PRO A O 1
ATOM 1360 N N . ASP A 1 171 ? -28.015 -22.105 26.818 1.00 49.44 171 ASP A N 1
ATOM 1361 C CA . ASP A 1 171 ? -29.353 -22.571 27.182 1.00 49.44 171 ASP A CA 1
ATOM 1362 C C . ASP A 1 171 ? -29.533 -22.354 28.689 1.00 49.44 171 ASP A C 1
ATOM 1364 O O . ASP A 1 171 ? -29.122 -23.167 29.522 1.00 49.44 171 ASP A O 1
ATOM 1368 N N . LEU A 1 172 ? -30.119 -21.216 29.051 1.00 47.12 172 LEU A N 1
ATOM 1369 C CA . LEU A 1 172 ? -30.634 -20.970 30.384 1.00 47.12 172 LEU A CA 1
ATOM 1370 C C . LEU A 1 172 ? -32.075 -20.467 30.309 1.00 47.12 172 LEU A C 1
ATOM 1372 O O . LEU A 1 172 ? -32.371 -19.484 29.633 1.00 47.12 172 LEU A O 1
ATOM 1376 N N . ILE A 1 173 ? -32.885 -21.117 31.157 1.00 40.41 173 ILE A N 1
ATOM 1377 C CA . ILE A 1 173 ? -34.290 -20.884 31.533 1.00 40.41 173 ILE A CA 1
ATOM 1378 C C . ILE A 1 173 ? -35.264 -21.640 30.604 1.00 40.41 173 ILE A C 1
ATOM 1380 O O . ILE A 1 173 ? -35.403 -21.311 29.439 1.00 40.41 173 ILE A O 1
ATOM 1384 N N . GLY A 1 174 ? -35.948 -22.710 31.013 1.00 45.41 174 GLY A N 1
ATOM 1385 C CA . GLY A 1 174 ? -36.519 -23.001 32.325 1.00 45.41 174 GLY A CA 1
ATOM 1386 C C . GLY A 1 174 ? -38.033 -22.797 32.263 1.00 45.41 174 GLY A C 1
ATOM 1387 O O . GLY A 1 174 ? -38.490 -21.660 32.332 1.00 45.41 174 GLY A O 1
ATOM 1388 N N . HIS A 1 175 ? -38.779 -23.896 32.136 1.00 36.25 175 HIS A N 1
ATOM 1389 C CA . HIS A 1 175 ? -40.142 -24.058 32.645 1.00 36.25 175 HIS A CA 1
ATOM 1390 C C . HIS A 1 175 ? -40.461 -25.542 32.821 1.00 36.25 175 HIS A C 1
ATOM 1392 O O . HIS A 1 175 ? -40.066 -26.333 31.935 1.00 36.25 175 HIS A O 1
#

Organism: NCBI:txid320322

Secondary structure (DSSP, 8-state):
------SHHHHHHHHHHHHHHHHHHHHHHHHHHHHHHHHHHHHHHHHHHHHHHHHHHHHHHHHHHHHHHHHHH-TTSS-HHHHHHHHHHHHHHHHS-TT-TT-TTHHHHHHHHHHHHHHHHHHTT------------S--TTGGGTHHHHTHHHHHHHHHHHHHHHH-S------

Radius of gyration: 31.34 Å; Cα contacts (8 Å, |Δi|>4): 44; chains: 1; bounding box: 87×38×104 Å

InterPro domains:
  IPR019191 Essential protein Yae1, N-terminal [PF09811] (26-64)
  IPR052436 LTO1 complex adapter protein [PTHR28532] (2-132)

Mean predicted aligned error: 14.58 Å

Sequence (175 aa):
MEQAPGDASDIFDSIVLLDETLCQEGFKDGYRDGLKTGQEEGREVGLKMGFQVGEELGFYQGCVDVWNSLIQVDPESFSYRLQKGIQQLRDLLKKYPLLDPENEHVQEMMDAIRLKFKIISANMGVKLEYKGYPKSSKQGMEDICVVYHSDQQLFVKLWSLSEKSTRNGPDLIGH

Foldseek 3Di:
DDDDPDDPVVVVVCVVVVVVVVVVVVVVVCVVVCVVVVVVVVVVVCVVVLVQVCVLLVLLVVVLVVVVVVCVVPVVLDDPVLVVLSVVLVVLSVPQCSPCPVPPCNVVSVVVNVVSSVVSCVRNVHPDDDPTDPPDPDDDPPCPPVVVPVVVVVVVVVVVVVVVVVVPDDPDDDD